Protein AF-A0AAW7XBJ4-F1 (afdb_monomer_lite)

Secondary structure (DSSP, 8-state):
------TT-----HHHHHTTTGGGB--TT-EEEE-SSSTT-EEEPPGGGTT-B-SSEEEE---TTT--HHHHHHHHHSHHHHHHHHHHHTTSSS----GGGG--

Foldsee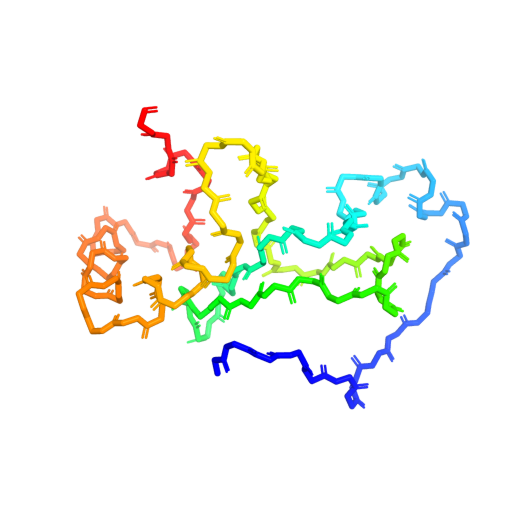k 3Di:
DQDDDDPDDDDDDPVCLVPVQVVQADAAQKKKAAQPDRGLQIYGDHPVRHRPGDDRIDTHDDPCVVDRSSVVNVCSVDPVNVVVQVVVCVPDPDSGSDPVVPDD

Organism: NCBI:txid86304

InterPro domains:
  IPR044946 Type I restriction modification DNA specificity domain superfamily [G3DSA:3.90.220.20] (1-104)

Radius of gyration: 14.22 Å; chains: 1; bounding box: 34×32×33 Å

Structure (mmCIF, N/CA/C/O backbone):
data_AF-A0AAW7XBJ4-F1
#
_entry.id   AF-A0AAW7XBJ4-F1
#
loop_
_atom_site.group_PDB
_atom_site.id
_atom_site.type_symbol
_atom_site.label_atom_id
_atom_site.label_alt_id
_atom_site.label_comp_id
_atom_site.label_asym_id
_atom_site.label_entity_id
_atom_site.label_seq_id
_atom_site.pdbx_PDB_ins_code
_atom_site.Cartn_x
_atom_site.Cartn_y
_atom_site.Cartn_z
_atom_site.occupancy
_atom_site.B_iso_or_equiv
_atom_site.auth_seq_id
_atom_site.auth_comp_id
_atom_site.auth_asym_id
_atom_site.auth_atom_id
_atom_site.pdbx_PDB_model_num
ATOM 1 N N . PRO A 1 1 ? 7.078 -8.547 -5.956 1.00 90.81 1 PRO A N 1
ATOM 2 C CA . PRO A 1 1 ? 6.489 -7.326 -6.565 1.00 90.81 1 PRO A CA 1
ATOM 3 C C . PRO A 1 1 ? 5.080 -7.634 -7.087 1.00 90.81 1 PRO A C 1
ATOM 5 O O . PRO A 1 1 ? 4.806 -8.804 -7.358 1.00 90.81 1 PRO A O 1
ATOM 8 N N . ASN A 1 2 ? 4.221 -6.616 -7.209 1.00 96.50 2 ASN A N 1
ATOM 9 C CA . ASN A 1 2 ? 2.857 -6.699 -7.760 1.00 96.50 2 ASN A CA 1
ATOM 10 C C . ASN A 1 2 ? 1.904 -7.679 -7.046 1.00 96.50 2 ASN A C 1
ATOM 12 O O . ASN A 1 2 ? 0.907 -8.093 -7.623 1.00 96.50 2 ASN A O 1
ATOM 16 N N . ARG A 1 3 ? 2.212 -8.087 -5.812 1.00 95.38 3 ARG A N 1
ATOM 17 C CA . ARG A 1 3 ? 1.381 -8.998 -5.015 1.00 95.38 3 ARG A CA 1
ATOM 18 C C . ARG A 1 3 ? 1.503 -8.670 -3.537 1.00 95.38 3 ARG A C 1
ATOM 20 O O . ARG A 1 3 ? 2.544 -8.162 -3.115 1.00 95.38 3 ARG A O 1
ATOM 27 N N . ILE A 1 4 ? 0.484 -9.040 -2.774 1.00 95.25 4 ILE A N 1
ATOM 28 C CA . ILE A 1 4 ? 0.449 -8.917 -1.317 1.00 95.25 4 ILE A CA 1
ATOM 29 C C . ILE A 1 4 ? 0.510 -10.327 -0.732 1.00 95.25 4 ILE A C 1
ATOM 31 O O . ILE A 1 4 ? -0.193 -11.223 -1.192 1.00 95.25 4 ILE A O 1
ATOM 35 N N . ASN A 1 5 ? 1.398 -10.536 0.236 1.00 93.69 5 ASN A N 1
ATOM 36 C CA . ASN A 1 5 ? 1.481 -11.780 0.994 1.00 93.69 5 ASN A CA 1
ATOM 37 C C . ASN A 1 5 ? 0.741 -11.575 2.324 1.00 93.69 5 ASN A C 1
ATOM 39 O O . ASN A 1 5 ? 0.980 -10.581 3.010 1.00 93.69 5 ASN A O 1
ATOM 43 N N . LEU A 1 6 ? -0.149 -12.509 2.654 1.00 93.25 6 LEU A N 1
ATOM 44 C CA . LEU A 1 6 ? -1.044 -12.449 3.810 1.00 93.25 6 LEU A CA 1
ATOM 45 C C . LEU A 1 6 ? -0.701 -13.485 4.893 1.00 93.25 6 LEU A C 1
ATOM 47 O O . LEU A 1 6 ? -1.484 -13.698 5.812 1.00 93.25 6 LEU A O 1
ATOM 51 N N . ASP A 1 7 ? 0.485 -14.096 4.835 1.00 93.44 7 ASP A N 1
ATOM 52 C CA . ASP A 1 7 ? 0.909 -15.152 5.766 1.00 93.44 7 ASP A CA 1
ATOM 53 C C . ASP A 1 7 ? 1.052 -14.638 7.210 1.00 93.44 7 ASP A C 1
ATOM 55 O O . ASP A 1 7 ? 1.037 -15.416 8.162 1.00 93.44 7 ASP A O 1
ATOM 59 N N . LYS A 1 8 ? 1.223 -13.321 7.387 1.00 89.25 8 LYS A N 1
ATOM 60 C CA . LYS A 1 8 ? 1.418 -12.664 8.687 1.00 89.25 8 LYS A CA 1
ATOM 61 C C . LYS A 1 8 ? 0.474 -11.478 8.858 1.00 89.25 8 LYS A C 1
ATOM 63 O O . LYS A 1 8 ? 0.896 -10.325 8.796 1.00 89.25 8 LYS A O 1
ATOM 68 N N . ILE A 1 9 ? -0.801 -11.771 9.084 1.00 92.62 9 ILE A N 1
ATOM 69 C C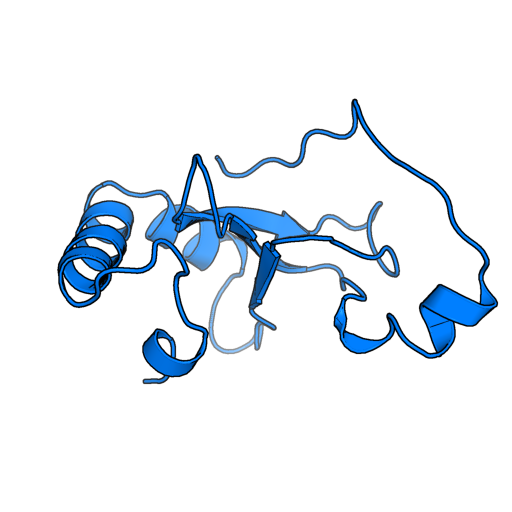A . ILE A 1 9 ? -1.804 -10.772 9.469 1.00 92.62 9 ILE A CA 1
ATOM 70 C C . ILE A 1 9 ? -1.907 -10.711 10.996 1.00 92.62 9 ILE A C 1
ATOM 72 O O . ILE A 1 9 ? -1.776 -11.721 11.686 1.00 92.62 9 ILE A O 1
ATOM 76 N N . VAL A 1 10 ? -2.162 -9.514 11.520 1.00 93.88 10 VAL A N 1
ATOM 77 C CA . VAL A 1 10 ? -2.485 -9.276 12.930 1.00 93.88 10 VAL A CA 1
ATOM 78 C C . VAL A 1 10 ? -3.831 -8.568 13.035 1.00 93.88 10 VAL A C 1
ATOM 80 O O . VAL A 1 10 ? -4.213 -7.820 12.138 1.00 93.88 10 VAL A O 1
ATOM 83 N N . TYR A 1 11 ? -4.530 -8.785 14.145 1.00 94.81 11 TYR A N 1
ATOM 84 C CA . TYR A 1 11 ? -5.814 -8.152 14.438 1.00 94.81 11 TYR A CA 1
ATOM 85 C C . TYR A 1 11 ? -5.670 -7.200 15.622 1.00 94.81 11 TYR A C 1
ATOM 87 O O . TYR A 1 11 ? -4.874 -7.434 16.531 1.00 94.81 11 TYR A O 1
ATOM 95 N N . PHE A 1 12 ? -6.449 -6.127 15.611 1.00 95.06 12 PHE A N 1
ATOM 96 C CA . PHE A 1 12 ? -6.467 -5.106 16.652 1.00 95.06 12 PHE A CA 1
ATOM 97 C C . PHE A 1 12 ? -7.900 -4.562 16.821 1.00 95.06 12 PHE A C 1
ATOM 99 O O . PHE A 1 12 ? -8.753 -4.829 15.969 1.00 95.06 12 PHE A O 1
ATOM 106 N N . PRO A 1 13 ? -8.207 -3.838 17.914 1.00 96.75 13 PRO A N 1
ATOM 107 C CA . PRO A 1 13 ? -9.563 -3.362 18.181 1.00 96.75 13 PRO A CA 1
ATOM 108 C C . PRO A 1 13 ? -10.107 -2.431 17.090 1.00 96.75 13 PRO A C 1
ATOM 110 O O . PRO A 1 13 ? -9.402 -1.541 16.611 1.00 96.75 13 PRO A O 1
ATOM 113 N N . ARG A 1 14 ? -11.400 -2.575 16.766 1.00 95.75 14 ARG A N 1
ATOM 114 C CA . ARG A 1 14 ? -12.111 -1.734 15.783 1.00 95.75 14 ARG A CA 1
ATOM 115 C C . ARG A 1 14 ? -12.007 -0.239 16.090 1.00 95.75 14 ARG A C 1
ATOM 117 O O . ARG A 1 14 ? -11.815 0.558 15.182 1.00 95.75 14 ARG A O 1
ATOM 124 N N . GLU A 1 15 ? -12.041 0.136 17.362 1.00 97.56 15 GLU A N 1
ATOM 125 C CA . GLU A 1 15 ? -11.883 1.533 17.775 1.00 97.56 15 GLU A CA 1
ATOM 126 C C . GLU A 1 15 ? -10.578 2.148 17.244 1.00 97.56 15 GLU A C 1
ATOM 128 O O . GLU A 1 15 ? -10.574 3.278 16.763 1.00 97.56 15 GLU A O 1
ATOM 133 N N . SER A 1 16 ? -9.469 1.399 17.251 1.00 96.81 16 SER A N 1
ATOM 134 C CA . SER A 1 16 ? -8.193 1.893 16.720 1.00 96.81 16 SER A CA 1
ATOM 135 C C . SER A 1 16 ? -8.220 2.068 15.200 1.00 96.81 16 SER A C 1
ATOM 137 O O . SER A 1 16 ? -7.589 3.001 14.707 1.00 96.81 16 SER A O 1
ATOM 139 N N . HIS A 1 17 ? -8.950 1.212 14.471 1.00 96.50 17 HIS A N 1
ATOM 140 C CA . HIS A 1 17 ? -9.158 1.327 13.019 1.00 96.50 17 HIS A CA 1
ATOM 141 C C . HIS A 1 17 ? -9.851 2.653 12.678 1.00 96.50 17 HIS A C 1
ATOM 143 O O . HIS A 1 17 ? -9.376 3.398 11.823 1.00 96.50 17 HIS A O 1
ATOM 149 N N . GLU A 1 18 ? -10.914 2.980 13.413 1.00 94.88 18 GLU A N 1
ATOM 150 C CA . GLU A 1 18 ? -11.767 4.147 13.159 1.00 94.88 18 GLU A CA 1
ATOM 151 C C . GLU A 1 18 ? -11.150 5.464 13.665 1.00 94.88 18 GLU A C 1
ATOM 153 O O . GLU A 1 18 ? -11.471 6.537 13.156 1.00 94.88 18 GLU A O 1
ATOM 158 N N . THR A 1 19 ? -10.229 5.397 14.634 1.00 95.50 19 THR A N 1
ATOM 159 C CA . THR A 1 19 ? -9.618 6.576 15.271 1.00 95.50 19 THR A CA 1
ATOM 160 C C . THR A 1 19 ? -8.150 6.762 14.866 1.00 95.50 19 THR A C 1
ATOM 162 O O . THR A 1 19 ? -7.841 7.322 13.808 1.00 95.50 19 THR A O 1
ATOM 165 N N . THR A 1 20 ? -7.221 6.297 15.701 1.00 95.62 20 THR A N 1
ATOM 166 C CA . THR A 1 20 ? -5.779 6.563 15.631 1.00 95.62 20 THR A CA 1
ATOM 167 C C . THR A 1 20 ? -5.137 6.033 14.348 1.00 95.62 20 THR A C 1
ATOM 169 O O . THR A 1 20 ? -4.177 6.626 13.854 1.00 95.62 20 THR A O 1
ATOM 172 N N . LEU A 1 21 ? -5.665 4.946 13.776 1.00 96.12 21 LEU A N 1
ATOM 173 C CA . LEU A 1 21 ? -5.134 4.303 12.570 1.00 96.12 21 LEU A CA 1
ATOM 174 C C . LEU A 1 21 ? -5.923 4.641 11.299 1.00 96.12 21 LEU A C 1
ATOM 176 O O . LEU A 1 21 ? -5.602 4.119 10.236 1.00 96.12 21 LEU A O 1
ATOM 180 N N . SER A 1 22 ? -6.883 5.566 11.355 1.00 95.62 22 SER A N 1
ATOM 181 C CA . SER A 1 22 ? -7.720 5.952 10.203 1.00 95.62 22 SER A CA 1
ATOM 182 C C . SER A 1 22 ? -6.924 6.320 8.938 1.00 95.62 22 SER A C 1
ATOM 184 O O . SER A 1 22 ? -7.355 6.065 7.815 1.00 95.62 22 SER A O 1
ATOM 186 N N . LYS A 1 23 ? -5.710 6.866 9.093 1.00 94.50 23 LYS A N 1
ATOM 187 C CA . LYS A 1 23 ? -4.826 7.239 7.972 1.00 94.50 23 LYS A CA 1
ATOM 188 C C . LYS A 1 23 ? -4.190 6.056 7.243 1.00 94.50 23 LYS A C 1
ATOM 190 O O . LYS A 1 23 ? -3.711 6.244 6.128 1.00 94.50 23 LYS A O 1
ATOM 195 N N . SER A 1 24 ? -4.134 4.878 7.860 1.00 96.56 24 SER A N 1
ATOM 196 C CA . SER A 1 24 ? -3.577 3.678 7.231 1.00 96.56 24 SER A CA 1
ATOM 197 C C . SER A 1 24 ? -4.634 2.771 6.608 1.00 96.56 24 SER A C 1
ATOM 199 O O . SER A 1 24 ? -4.284 1.687 6.143 1.00 96.56 24 SER A O 1
ATOM 201 N N . ILE A 1 25 ? -5.898 3.214 6.576 1.00 97.69 25 ILE A N 1
ATOM 202 C CA . ILE A 1 25 ? -6.987 2.488 5.925 1.00 97.69 25 ILE A CA 1
ATOM 203 C C . ILE A 1 25 ? -6.752 2.456 4.411 1.00 97.69 25 ILE A C 1
ATOM 205 O O . ILE A 1 25 ? -6.641 3.483 3.722 1.00 97.69 25 ILE A O 1
ATOM 209 N N . LEU A 1 26 ? -6.695 1.233 3.908 1.00 97.75 26 LEU A N 1
ATOM 210 C CA . LEU A 1 26 ? -6.546 0.888 2.511 1.00 97.75 26 LEU A CA 1
ATOM 211 C C . LEU A 1 26 ? -7.895 0.951 1.805 1.00 97.75 26 LEU A C 1
ATOM 213 O O . LEU A 1 26 ? -8.944 0.660 2.383 1.00 97.75 26 LEU A O 1
ATOM 217 N N . LYS A 1 27 ? -7.852 1.321 0.529 1.00 97.81 27 LYS A N 1
ATOM 218 C CA . LYS A 1 27 ? -8.982 1.209 -0.384 1.00 97.81 27 LYS A CA 1
ATOM 219 C C . LYS A 1 27 ? -8.567 0.424 -1.614 1.00 97.81 27 LYS A C 1
ATOM 221 O O . LYS A 1 27 ? -7.426 0.491 -2.067 1.00 97.81 27 LYS A O 1
ATOM 226 N N . THR A 1 28 ? -9.520 -0.309 -2.161 1.00 97.81 28 THR A N 1
ATOM 227 C CA . THR A 1 28 ? -9.372 -1.051 -3.406 1.00 97.81 28 THR A CA 1
ATOM 228 C C . THR A 1 28 ? -8.798 -0.158 -4.502 1.00 97.81 28 THR A C 1
ATOM 230 O O . THR A 1 28 ? -9.328 0.916 -4.807 1.00 97.81 28 THR A O 1
ATOM 233 N N . GLY A 1 29 ? -7.743 -0.628 -5.163 1.00 97.50 29 GLY A N 1
ATOM 234 C CA . GLY A 1 29 ? -7.067 0.107 -6.230 1.00 97.50 29 GLY A CA 1
ATOM 235 C C . GLY A 1 29 ? -6.099 1.188 -5.748 1.00 97.50 29 GLY A C 1
ATOM 236 O O . GLY A 1 29 ? -5.492 1.853 -6.587 1.00 97.50 29 GLY A O 1
ATOM 237 N N . ASP A 1 30 ? -5.911 1.363 -4.437 1.00 97.81 30 ASP A N 1
ATOM 238 C CA . ASP A 1 30 ? -4.730 2.061 -3.932 1.00 97.81 30 ASP A CA 1
ATOM 239 C C . ASP A 1 30 ? -3.465 1.308 -4.353 1.00 97.81 30 ASP A C 1
ATOM 241 O O . ASP A 1 30 ? -3.463 0.081 -4.469 1.00 97.81 30 ASP A O 1
ATOM 245 N N . VAL A 1 31 ? -2.364 2.035 -4.533 1.00 97.94 31 VAL A N 1
ATOM 246 C CA . VAL A 1 31 ? -1.043 1.425 -4.711 1.00 97.94 31 VAL A CA 1
ATOM 247 C C . VAL A 1 31 ? -0.260 1.585 -3.420 1.00 97.94 31 VAL A C 1
ATOM 249 O O . VAL A 1 31 ? -0.063 2.701 -2.943 1.00 97.94 31 VAL A O 1
ATOM 252 N N . VAL A 1 32 ? 0.208 0.474 -2.859 1.00 97.19 32 VAL A N 1
ATOM 253 C CA . VAL A 1 32 ? 1.084 0.483 -1.684 1.00 97.19 32 VAL A CA 1
ATOM 254 C C . VAL A 1 32 ? 2.530 0.253 -2.072 1.00 97.19 32 VAL A C 1
ATOM 256 O O . VAL A 1 32 ? 2.813 -0.514 -2.992 1.00 97.19 32 VAL A O 1
ATOM 259 N N . ILE A 1 33 ? 3.444 0.918 -1.366 1.00 95.44 33 ILE A N 1
ATOM 260 C CA . ILE A 1 33 ? 4.885 0.871 -1.622 1.00 95.44 33 ILE A CA 1
ATOM 261 C C . ILE A 1 33 ? 5.619 0.570 -0.314 1.00 95.44 33 ILE A C 1
ATOM 263 O O . ILE A 1 33 ? 5.375 1.212 0.710 1.00 95.44 33 ILE A O 1
ATOM 267 N N . VAL A 1 34 ? 6.531 -0.402 -0.351 1.00 92.62 34 VAL A N 1
ATOM 268 C CA . VAL A 1 34 ? 7.378 -0.775 0.789 1.00 92.62 34 VAL A CA 1
ATOM 269 C C . VAL A 1 34 ? 8.336 0.367 1.127 1.00 92.62 34 VAL A C 1
ATOM 271 O O . VAL A 1 34 ? 9.018 0.884 0.241 1.00 92.62 34 VAL A O 1
ATOM 274 N N . ARG A 1 35 ? 8.408 0.741 2.412 1.00 86.19 35 ARG A N 1
ATOM 275 C CA . ARG A 1 35 ? 9.272 1.827 2.902 1.00 86.19 35 ARG A CA 1
ATOM 276 C C . ARG A 1 35 ? 10.650 1.361 3.371 1.00 86.19 35 ARG A C 1
ATOM 278 O O . ARG A 1 35 ? 11.593 2.146 3.304 1.00 86.19 35 ARG A O 1
ATOM 285 N N . THR A 1 36 ? 10.763 0.131 3.874 1.00 81.38 36 THR A N 1
ATOM 286 C CA . THR A 1 36 ? 12.007 -0.404 4.446 1.00 81.38 36 THR A CA 1
ATOM 287 C C . THR A 1 36 ? 12.286 -1.842 3.992 1.00 81.38 36 THR A C 1
ATOM 289 O O . THR A 1 36 ? 11.379 -2.604 3.656 1.00 81.38 36 THR A O 1
ATOM 292 N N . GLY A 1 37 ? 13.566 -2.226 3.945 1.00 80.50 37 GLY A N 1
ATOM 293 C CA . GLY A 1 37 ? 14.010 -3.560 3.522 1.00 80.50 37 GLY A CA 1
ATOM 294 C C . GLY A 1 37 ? 13.991 -3.737 2.002 1.00 80.50 37 GLY A C 1
ATOM 295 O O . GLY A 1 37 ? 15.040 -3.688 1.371 1.00 80.50 37 GLY A O 1
ATOM 296 N N . ASN A 1 38 ? 12.798 -3.887 1.422 1.00 81.50 38 ASN A N 1
ATOM 297 C CA . ASN A 1 38 ? 12.581 -4.001 -0.028 1.00 81.50 38 ASN A CA 1
ATOM 298 C C . ASN A 1 38 ? 12.004 -2.700 -0.606 1.00 81.50 38 ASN A C 1
ATOM 300 O O . ASN A 1 38 ? 10.986 -2.723 -1.312 1.00 81.50 38 ASN A O 1
ATOM 304 N N . THR A 1 39 ? 12.618 -1.570 -0.248 1.00 83.94 39 THR A N 1
ATOM 305 C CA . THR A 1 39 ? 12.093 -0.230 -0.527 1.00 83.94 39 THR A CA 1
ATOM 306 C C . THR A 1 39 ? 11.757 -0.032 -2.002 1.00 83.94 39 THR A C 1
ATOM 308 O O . THR A 1 39 ? 12.469 -0.493 -2.893 1.00 83.94 39 THR A O 1
ATOM 311 N N . GLY A 1 40 ? 10.625 0.621 -2.263 1.00 84.94 40 GLY A N 1
ATOM 312 C CA . GLY A 1 40 ? 10.151 0.901 -3.617 1.00 84.94 40 GLY A CA 1
ATOM 313 C C . GLY A 1 40 ? 9.356 -0.232 -4.272 1.00 84.94 40 GLY A C 1
ATOM 314 O O . GLY A 1 40 ? 8.716 0.002 -5.293 1.00 84.94 40 GLY A O 1
ATOM 315 N N . THR A 1 41 ? 9.318 -1.434 -3.681 1.00 94.69 41 THR A N 1
ATOM 316 C CA . THR A 1 41 ? 8.437 -2.508 -4.168 1.00 94.69 41 THR A CA 1
ATOM 317 C C . THR A 1 41 ? 6.977 -2.093 -4.024 1.00 94.69 41 THR A C 1
ATOM 319 O O . THR A 1 41 ? 6.554 -1.741 -2.924 1.00 94.69 41 THR A O 1
ATOM 322 N N . ALA A 1 42 ? 6.207 -2.191 -5.108 1.00 96.75 42 ALA A N 1
ATOM 323 C CA . ALA A 1 42 ? 4.814 -1.751 -5.156 1.00 96.75 42 ALA A CA 1
ATOM 324 C C . ALA A 1 42 ? 3.814 -2.889 -5.437 1.00 96.75 42 ALA A C 1
ATOM 326 O O . ALA A 1 42 ? 4.170 -3.903 -6.052 1.00 96.75 42 ALA A O 1
ATOM 327 N N . ALA A 1 43 ? 2.558 -2.713 -5.020 1.00 98.19 43 ALA A N 1
ATOM 328 C CA . ALA A 1 43 ? 1.426 -3.569 -5.384 1.00 98.19 43 ALA A CA 1
ATOM 329 C C . ALA A 1 43 ? 0.097 -2.799 -5.318 1.00 98.19 43 ALA A C 1
ATOM 331 O O . ALA A 1 43 ? -0.022 -1.835 -4.564 1.00 98.19 43 ALA A O 1
ATOM 332 N N . VAL A 1 44 ? -0.895 -3.240 -6.093 1.00 98.44 44 VAL A N 1
ATOM 333 C CA . VAL A 1 44 ? -2.271 -2.723 -6.034 1.00 98.44 44 VAL A CA 1
ATOM 334 C C . VAL A 1 44 ? -3.027 -3.436 -4.911 1.00 98.44 44 VAL A C 1
ATOM 336 O O . VAL A 1 44 ? -2.889 -4.650 -4.756 1.00 98.44 44 VAL A O 1
ATOM 339 N N . ILE A 1 45 ? -3.818 -2.695 -4.136 1.00 98.19 45 ILE A N 1
ATOM 340 C CA . ILE A 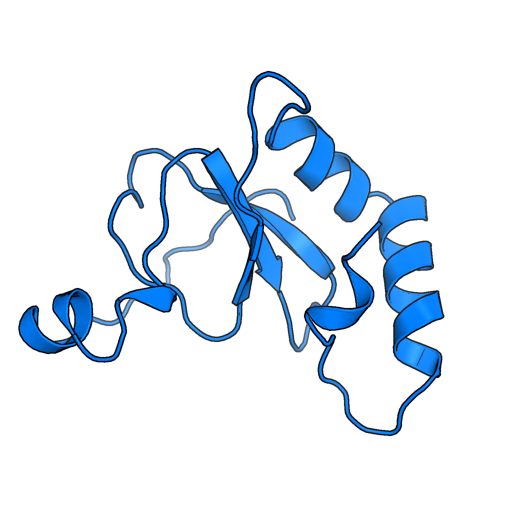1 45 ? -4.718 -3.254 -3.124 1.00 98.19 45 ILE A CA 1
ATOM 341 C C . ILE A 1 45 ? -5.913 -3.927 -3.812 1.00 98.19 45 ILE A C 1
ATOM 343 O O . ILE A 1 45 ? -6.646 -3.243 -4.537 1.00 98.19 45 ILE A O 1
ATOM 347 N N . PRO A 1 46 ? -6.130 -5.236 -3.597 1.00 97.62 46 PRO A N 1
ATOM 348 C CA . PRO A 1 46 ? -7.261 -5.952 -4.162 1.00 97.62 46 PRO A CA 1
ATOM 349 C C . PRO A 1 46 ? -8.519 -5.771 -3.292 1.00 97.62 46 PRO A C 1
ATOM 351 O O . PRO A 1 46 ? -8.441 -5.272 -2.167 1.00 97.62 46 PRO A O 1
ATOM 354 N N . ASN A 1 47 ? -9.675 -6.189 -3.813 1.00 97.88 47 ASN A N 1
ATOM 355 C CA . ASN A 1 47 ? -10.979 -6.001 -3.163 1.00 97.88 47 ASN A CA 1
ATOM 356 C C . ASN A 1 47 ? -11.047 -6.625 -1.760 1.00 97.88 47 ASN A C 1
ATOM 358 O O . ASN A 1 47 ? -11.704 -6.092 -0.873 1.00 97.88 47 ASN A O 1
ATOM 362 N N . GLU A 1 48 ? -10.372 -7.753 -1.547 1.00 97.25 48 GLU A N 1
ATOM 363 C CA . GLU A 1 48 ? -10.407 -8.520 -0.297 1.00 97.25 48 GLU A CA 1
ATOM 364 C C . GLU A 1 48 ? -9.735 -7.788 0.871 1.00 97.25 48 GLU A C 1
ATOM 366 O O . GLU A 1 48 ? -9.919 -8.172 2.023 1.00 97.25 48 GLU A O 1
ATOM 371 N N . LEU A 1 49 ? -8.946 -6.751 0.578 1.00 97.38 49 LEU A N 1
ATOM 372 C CA . LEU A 1 49 ? -8.271 -5.912 1.568 1.00 97.38 49 LEU A CA 1
ATOM 373 C C . LEU A 1 49 ? -8.865 -4.502 1.643 1.00 97.38 49 LEU A C 1
ATOM 375 O O . LEU A 1 49 ? -8.259 -3.619 2.260 1.00 97.38 49 LEU A O 1
ATOM 379 N N . ASP A 1 50 ? -10.024 -4.266 1.020 1.00 97.81 50 ASP A N 1
ATOM 380 C CA . ASP A 1 50 ? -10.748 -3.015 1.217 1.00 97.81 50 ASP A CA 1
ATOM 381 C C . ASP A 1 50 ? -11.050 -2.823 2.706 1.00 97.81 50 ASP A C 1
ATOM 383 O O . ASP A 1 50 ? -11.424 -3.764 3.405 1.00 97.81 50 ASP A O 1
ATOM 387 N N . ASP A 1 51 ? -10.840 -1.602 3.198 1.00 97.69 51 ASP A N 1
ATOM 388 C CA . ASP A 1 51 ? -11.082 -1.240 4.597 1.00 97.69 51 ASP A CA 1
ATOM 389 C C . ASP A 1 51 ? -10.169 -1.934 5.628 1.00 97.69 51 ASP A C 1
ATOM 391 O O . ASP A 1 51 ? -10.369 -1.818 6.833 1.00 97.69 51 ASP A O 1
ATOM 395 N N . CYS A 1 52 ? -9.101 -2.602 5.186 1.00 97.12 52 CYS A N 1
ATOM 396 C CA . CYS A 1 52 ? -8.033 -3.066 6.073 1.00 97.12 52 CYS A CA 1
ATOM 397 C C . CYS A 1 52 ? -7.008 -1.950 6.343 1.00 97.12 52 CYS A C 1
ATOM 399 O O . CYS A 1 52 ? -6.906 -0.986 5.587 1.00 97.12 52 CYS A O 1
ATOM 401 N N . ASN A 1 53 ? -6.182 -2.090 7.384 1.00 97.69 53 ASN A N 1
ATOM 402 C CA . ASN A 1 53 ? -5.053 -1.183 7.629 1.00 97.69 53 ASN A CA 1
ATOM 403 C C . ASN A 1 53 ? -3.726 -1.791 7.180 1.00 97.69 53 ASN A C 1
ATOM 405 O O . ASN A 1 53 ? -3.511 -2.997 7.295 1.00 97.69 53 ASN A O 1
ATOM 409 N N . CYS A 1 54 ? -2.790 -0.937 6.764 1.00 95.25 54 CYS A N 1
ATOM 410 C CA . CYS A 1 54 ? -1.388 -1.319 6.596 1.00 95.25 54 CYS A CA 1
ATOM 411 C C . CYS A 1 54 ? -0.471 -0.713 7.666 1.00 95.25 54 CYS A C 1
ATOM 413 O O . CYS A 1 54 ? -0.784 0.304 8.289 1.00 95.25 54 CYS A O 1
ATOM 415 N N . ILE A 1 55 ? 0.716 -1.300 7.818 1.00 91.50 55 ILE A N 1
ATOM 416 C CA . ILE A 1 55 ? 1.799 -0.794 8.668 1.00 91.50 55 ILE A CA 1
ATOM 417 C C . ILE A 1 55 ? 3.072 -0.706 7.820 1.00 91.50 55 ILE A C 1
ATOM 419 O O . ILE A 1 55 ? 3.342 -1.595 7.020 1.00 91.50 55 ILE A O 1
ATOM 423 N N . ASP A 1 56 ? 3.842 0.371 7.997 1.00 90.25 56 ASP A N 1
ATOM 424 C CA . ASP A 1 56 ? 5.131 0.615 7.319 1.00 90.25 56 ASP A CA 1
ATOM 425 C C . ASP A 1 56 ? 5.083 0.658 5.772 1.00 90.25 56 ASP A C 1
ATOM 427 O O . ASP A 1 56 ? 6.087 0.437 5.096 1.00 90.25 56 ASP A O 1
ATOM 431 N N . LEU A 1 57 ? 3.925 1.001 5.198 1.00 93.56 57 LEU A N 1
ATOM 432 C CA . LEU A 1 57 ? 3.751 1.213 3.758 1.00 93.56 57 LEU A CA 1
ATOM 433 C C . LEU A 1 57 ? 3.406 2.670 3.443 1.00 93.56 57 LEU A C 1
ATOM 435 O O . LEU A 1 57 ? 2.788 3.375 4.242 1.00 93.56 57 LEU A O 1
ATOM 439 N N . ILE A 1 58 ? 3.782 3.106 2.245 1.00 94.31 58 ILE A N 1
ATOM 440 C CA . ILE A 1 58 ? 3.283 4.343 1.641 1.00 94.31 58 ILE A CA 1
ATOM 441 C C . ILE A 1 58 ? 2.035 3.998 0.841 1.00 94.31 58 ILE A C 1
ATOM 443 O O . ILE A 1 58 ? 2.069 3.068 0.040 1.00 94.31 58 ILE A O 1
ATOM 447 N N . ILE A 1 59 ? 0.960 4.760 1.037 1.00 96.06 59 ILE A N 1
ATOM 448 C CA . ILE A 1 59 ? -0.297 4.610 0.299 1.00 96.06 59 ILE A CA 1
ATOM 449 C C . ILE A 1 59 ? -0.371 5.710 -0.761 1.00 96.06 59 ILE A C 1
ATOM 451 O O . ILE A 1 59 ? -0.464 6.894 -0.432 1.00 96.06 59 ILE A O 1
ATOM 455 N N . ALA A 1 60 ? -0.359 5.327 -2.032 1.00 95.38 60 ALA A N 1
ATOM 456 C CA . ALA A 1 60 ? -0.657 6.206 -3.151 1.00 95.38 60 ALA A CA 1
ATOM 457 C C . ALA A 1 60 ? -2.138 6.056 -3.527 1.00 95.38 60 ALA A C 1
ATOM 459 O O . ALA A 1 60 ? -2.553 5.034 -4.076 1.00 95.38 60 ALA A O 1
ATOM 460 N N . LYS A 1 61 ? -2.933 7.088 -3.220 1.00 94.06 61 LYS A N 1
ATOM 461 C CA . LYS A 1 61 ? -4.343 7.182 -3.620 1.00 94.06 61 LYS A CA 1
ATOM 462 C C . LYS A 1 61 ? -4.418 7.560 -5.100 1.00 94.06 61 LYS A C 1
ATOM 464 O O . LYS A 1 61 ? -3.908 8.610 -5.493 1.00 94.06 61 LYS A O 1
ATOM 469 N N . ILE A 1 62 ? -5.039 6.709 -5.913 1.00 92.88 62 ILE A N 1
ATOM 470 C CA . ILE A 1 62 ? -5.015 6.841 -7.373 1.00 92.88 62 ILE A CA 1
ATOM 471 C C . ILE A 1 62 ? -6.292 7.490 -7.901 1.00 92.88 62 ILE A C 1
ATOM 473 O O . ILE A 1 62 ? -7.399 7.005 -7.670 1.00 92.88 62 ILE A O 1
ATOM 477 N N . LYS A 1 63 ? -6.127 8.563 -8.680 1.00 91.12 63 LYS A N 1
ATOM 478 C CA . LYS A 1 63 ? -7.182 9.115 -9.534 1.00 91.12 63 LYS A CA 1
ATOM 479 C C . LYS A 1 63 ? -7.273 8.263 -10.801 1.00 91.12 63 LYS A C 1
ATOM 481 O O . LYS A 1 63 ? -6.436 8.386 -11.693 1.00 91.12 63 LYS A O 1
ATOM 486 N N . ARG A 1 64 ? -8.232 7.331 -10.833 1.00 88.38 64 ARG A N 1
ATOM 487 C CA . ARG A 1 64 ? -8.329 6.280 -11.869 1.00 88.38 64 ARG A CA 1
ATOM 488 C C . ARG A 1 64 ? -8.587 6.815 -13.282 1.00 88.38 64 ARG A C 1
ATOM 490 O O . ARG A 1 64 ? -8.310 6.122 -14.251 1.00 88.38 64 ARG A O 1
ATOM 497 N N . ASP A 1 65 ? -9.090 8.038 -13.396 1.00 93.31 65 ASP A N 1
ATOM 498 C CA . ASP A 1 65 ? -9.240 8.791 -14.643 1.00 93.31 65 ASP A CA 1
ATOM 499 C C . ASP A 1 65 ? -7.905 9.322 -15.197 1.00 93.31 65 ASP A C 1
ATOM 501 O O . ASP A 1 65 ? -7.825 9.669 -16.372 1.00 93.31 65 ASP A O 1
ATOM 505 N N . GLN A 1 66 ? -6.852 9.372 -14.375 1.00 93.19 66 GLN A N 1
ATOM 506 C CA . GLN A 1 66 ? -5.534 9.891 -14.756 1.00 93.19 66 GLN A CA 1
ATOM 507 C C . GLN A 1 66 ? -4.499 8.787 -14.982 1.00 93.19 66 GLN A C 1
ATOM 509 O O . GLN A 1 66 ? -3.626 8.925 -15.838 1.00 93.19 66 GLN A O 1
ATOM 514 N N . ILE A 1 67 ? -4.556 7.704 -14.202 1.00 94.25 67 ILE A N 1
ATOM 515 C CA . ILE A 1 67 ? -3.581 6.613 -14.278 1.00 94.25 67 ILE A CA 1
ATOM 516 C C . ILE A 1 67 ? -4.187 5.290 -13.798 1.00 94.25 67 ILE A C 1
ATOM 518 O O . ILE A 1 67 ? -4.917 5.245 -12.807 1.00 94.25 67 ILE A O 1
ATOM 522 N N . SER A 1 68 ? -3.847 4.195 -14.484 1.00 96.88 68 SER A N 1
ATOM 523 C CA . SER A 1 68 ? -4.150 2.840 -14.009 1.00 96.88 68 SER A CA 1
ATOM 524 C C . SER A 1 68 ? -3.267 2.505 -12.792 1.00 96.88 68 SER A C 1
ATOM 526 O O . SER A 1 68 ? -2.040 2.657 -12.872 1.00 96.88 68 SER A O 1
ATOM 528 N N . PRO A 1 69 ? -3.848 2.025 -11.675 1.00 97.12 69 PRO A N 1
ATOM 529 C CA . PRO A 1 69 ? -3.085 1.552 -10.518 1.00 97.12 69 PRO A CA 1
ATOM 530 C C . PRO A 1 69 ? -2.056 0.475 -10.879 1.00 97.12 69 PRO A C 1
ATOM 532 O O . PRO A 1 69 ? -0.924 0.494 -10.393 1.00 97.12 69 PRO A O 1
ATOM 535 N N . GLU A 1 70 ? -2.429 -0.440 -11.772 1.00 97.69 70 GLU A N 1
ATOM 536 C CA . GLU A 1 70 ? -1.582 -1.531 -12.246 1.00 97.69 70 GLU A CA 1
ATOM 537 C C . GLU A 1 70 ? -0.381 -0.975 -13.002 1.00 97.69 70 GLU A C 1
ATOM 539 O O . GLU A 1 70 ? 0.754 -1.346 -12.708 1.00 97.69 70 GLU A O 1
ATOM 544 N N . TYR A 1 71 ? -0.614 -0.041 -13.930 1.00 96.50 71 TYR A N 1
ATOM 545 C CA . TYR A 1 71 ? 0.462 0.617 -14.665 1.00 96.50 71 TYR A CA 1
ATOM 546 C C . TYR A 1 71 ? 1.452 1.303 -13.718 1.00 96.50 71 TYR A C 1
ATOM 548 O O . TYR A 1 71 ? 2.661 1.123 -13.868 1.00 96.50 71 TYR A O 1
ATOM 556 N N . LEU A 1 72 ? 0.964 2.032 -12.707 1.00 95.38 72 LEU A N 1
ATOM 557 C CA . LEU A 1 72 ? 1.835 2.657 -11.713 1.00 95.38 72 LEU A CA 1
ATOM 558 C C . LEU A 1 72 ? 2.657 1.613 -10.944 1.00 95.38 72 LEU A C 1
ATOM 560 O O . LEU A 1 72 ? 3.871 1.771 -10.814 1.00 95.38 72 LEU A O 1
ATOM 564 N N . ALA A 1 73 ? 2.030 0.539 -10.460 1.00 97.19 73 ALA A N 1
ATOM 565 C CA . ALA A 1 73 ? 2.732 -0.524 -9.747 1.00 97.19 73 ALA A CA 1
ATOM 566 C C . ALA A 1 73 ? 3.810 -1.189 -10.625 1.00 97.19 73 ALA A C 1
ATOM 568 O O . ALA A 1 73 ? 4.942 -1.375 -10.173 1.00 97.19 73 ALA A O 1
ATOM 569 N N . TYR A 1 74 ? 3.503 -1.486 -11.893 1.00 97.19 74 TYR A N 1
ATOM 570 C CA . TYR A 1 74 ? 4.474 -2.032 -12.845 1.00 97.19 74 TYR A CA 1
ATOM 571 C C . TYR A 1 74 ? 5.616 -1.059 -13.134 1.00 97.19 74 TYR A C 1
ATOM 573 O O . TYR A 1 74 ? 6.775 -1.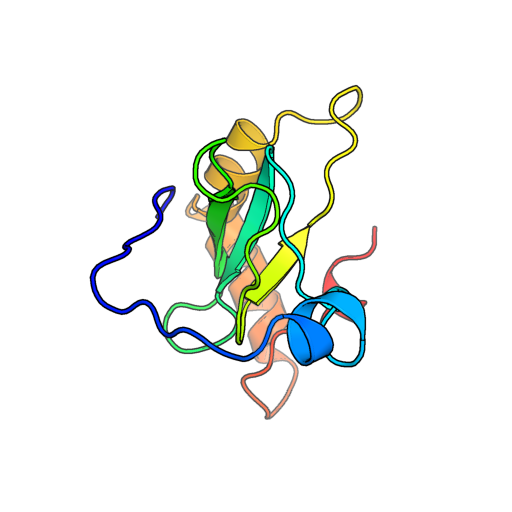473 -13.141 1.00 97.19 74 TYR A O 1
ATOM 581 N N . LEU A 1 75 ? 5.314 0.227 -13.321 1.00 94.62 75 LEU A N 1
ATOM 582 C CA . LEU A 1 75 ? 6.321 1.255 -13.552 1.00 94.62 75 LEU A CA 1
ATOM 583 C C . LEU A 1 75 ? 7.281 1.359 -12.364 1.00 94.62 75 LEU A C 1
ATOM 585 O O . LEU A 1 75 ? 8.493 1.322 -12.568 1.00 94.62 75 LEU A O 1
ATOM 589 N N . LEU A 1 76 ? 6.763 1.434 -11.135 1.00 93.38 76 LEU A N 1
ATOM 590 C CA . LEU A 1 76 ? 7.578 1.496 -9.915 1.00 93.38 76 LEU A CA 1
ATOM 591 C C . LEU A 1 76 ? 8.440 0.237 -9.737 1.00 93.38 76 LEU A C 1
ATOM 593 O O . LEU A 1 76 ? 9.598 0.332 -9.338 1.00 93.38 76 LEU A O 1
ATOM 597 N N . ASN A 1 77 ? 7.907 -0.934 -10.095 1.00 95.75 77 ASN A N 1
ATOM 598 C CA . ASN A 1 77 ? 8.623 -2.207 -10.016 1.00 95.75 77 ASN A CA 1
ATOM 599 C C . ASN A 1 77 ? 9.578 -2.474 -11.196 1.00 95.75 77 ASN A C 1
ATOM 601 O O . ASN A 1 77 ? 10.342 -3.445 -11.136 1.00 95.75 77 ASN A O 1
ATOM 605 N N . SER A 1 78 ? 9.547 -1.654 -12.251 1.00 94.75 78 SER A N 1
ATOM 606 C CA . SER A 1 78 ? 10.468 -1.746 -13.389 1.00 94.75 78 SER A CA 1
ATOM 607 C C . SER A 1 78 ? 11.887 -1.335 -12.997 1.00 94.75 78 SER A C 1
ATOM 609 O O . SER A 1 78 ? 12.088 -0.613 -12.020 1.00 94.75 78 SER A O 1
ATOM 611 N N . ASP A 1 79 ? 12.884 -1.735 -13.785 1.00 92.06 79 ASP A N 1
ATOM 612 C CA . ASP A 1 79 ? 14.282 -1.374 -13.518 1.00 92.06 79 ASP A CA 1
ATOM 613 C C . ASP A 1 79 ? 14.490 0.145 -13.509 1.00 92.06 79 ASP A C 1
ATOM 615 O O . ASP A 1 79 ? 15.178 0.682 -12.641 1.00 92.06 79 ASP A O 1
ATOM 619 N N . ARG A 1 80 ? 13.812 0.864 -14.413 1.00 88.56 80 ARG A N 1
ATOM 620 C CA . ARG A 1 80 ? 13.842 2.331 -14.445 1.00 88.56 80 ARG A CA 1
ATOM 621 C C . ARG A 1 80 ? 13.174 2.942 -13.212 1.00 88.56 80 ARG A C 1
ATOM 623 O O . ARG A 1 80 ? 13.707 3.902 -12.662 1.00 88.56 80 ARG A O 1
ATOM 630 N N . GLY A 1 81 ? 12.035 2.400 -12.778 1.00 89.06 81 GLY A N 1
ATOM 631 C CA . GLY A 1 81 ? 11.332 2.854 -11.574 1.00 89.06 81 GLY A CA 1
ATOM 632 C C . GLY A 1 81 ? 12.178 2.675 -10.317 1.00 89.06 81 GLY A C 1
ATOM 633 O O . GLY A 1 81 ? 12.385 3.631 -9.571 1.00 89.06 81 GLY A O 1
ATOM 634 N N . LYS A 1 82 ? 12.763 1.487 -10.146 1.00 87.38 82 LYS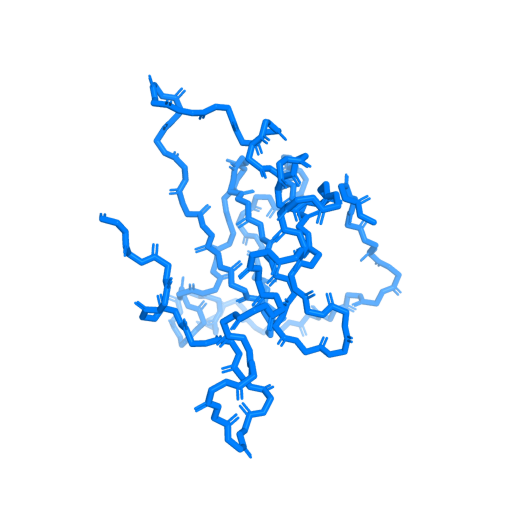 A N 1
ATOM 635 C CA . LYS A 1 82 ? 13.700 1.192 -9.055 1.00 87.38 82 LYS A CA 1
ATOM 636 C C . LYS A 1 82 ? 14.905 2.123 -9.076 1.00 87.38 82 LYS A C 1
ATOM 638 O O . LYS A 1 82 ? 15.239 2.692 -8.046 1.00 87.38 82 LYS A O 1
ATOM 643 N N . MET A 1 83 ? 15.510 2.350 -10.244 1.00 85.38 83 MET A N 1
ATOM 644 C CA . MET A 1 83 ? 16.644 3.267 -10.380 1.00 85.38 83 MET A CA 1
ATOM 645 C C . MET A 1 83 ? 16.281 4.703 -9.973 1.00 85.38 83 MET A C 1
ATOM 647 O O . MET A 1 83 ? 17.071 5.356 -9.298 1.00 85.38 83 MET A O 1
ATOM 651 N N . LEU A 1 84 ? 15.089 5.194 -10.335 1.00 82.38 84 LEU A N 1
ATOM 652 C CA . LEU A 1 84 ? 14.612 6.521 -9.924 1.00 82.38 84 LEU A CA 1
ATOM 653 C C . LEU A 1 84 ? 14.404 6.626 -8.408 1.00 82.38 84 LEU A C 1
ATOM 655 O O . LEU A 1 84 ? 14.732 7.657 -7.821 1.00 82.38 84 LEU A O 1
ATOM 659 N N . ILE A 1 85 ? 13.868 5.575 -7.782 1.00 81.06 85 ILE A N 1
ATOM 660 C CA . ILE A 1 85 ? 13.681 5.507 -6.328 1.00 81.06 85 ILE A CA 1
ATOM 661 C C . ILE A 1 85 ? 15.046 5.490 -5.637 1.00 81.06 85 ILE A C 1
ATOM 663 O O . ILE A 1 85 ? 15.316 6.365 -4.818 1.00 81.06 85 ILE A O 1
ATOM 667 N N . SER A 1 86 ? 15.944 4.588 -6.037 1.00 76.50 86 SER A N 1
ATOM 668 C CA . SER A 1 86 ? 17.283 4.472 -5.451 1.00 76.50 86 SER A CA 1
ATOM 669 C C . SER A 1 86 ? 18.128 5.729 -5.653 1.00 76.50 86 SER A C 1
ATOM 671 O O . SER A 1 86 ? 18.807 6.156 -4.727 1.00 76.50 86 SER A O 1
ATOM 673 N N . ALA A 1 87 ? 18.046 6.396 -6.809 1.00 68.69 87 ALA A N 1
ATOM 674 C CA . ALA A 1 87 ? 18.746 7.664 -7.037 1.00 68.69 87 ALA A CA 1
ATOM 675 C C . ALA A 1 87 ? 18.298 8.776 -6.069 1.00 68.69 87 ALA A C 1
ATOM 677 O O . ALA A 1 87 ? 19.084 9.664 -5.746 1.00 68.69 87 ALA A O 1
ATOM 678 N N . ARG A 1 88 ? 17.050 8.726 -5.584 1.00 63.25 88 ARG A N 1
ATOM 679 C CA . ARG A 1 88 ? 16.511 9.658 -4.581 1.00 63.25 88 ARG A CA 1
ATOM 680 C C . ARG A 1 88 ? 16.797 9.223 -3.139 1.00 63.25 88 ARG A C 1
ATOM 682 O O . ARG A 1 88 ? 16.777 10.070 -2.252 1.00 63.25 88 ARG A O 1
ATOM 689 N N . GLU A 1 89 ? 17.101 7.947 -2.898 1.00 57.59 89 GLU A N 1
ATOM 690 C CA . GLU A 1 89 ? 17.500 7.422 -1.580 1.00 57.59 89 GLU A CA 1
ATOM 691 C C . GLU A 1 89 ? 18.940 7.792 -1.185 1.00 57.59 89 GLU A C 1
ATOM 693 O O . GLU A 1 89 ? 19.241 7.897 0.001 1.00 57.59 89 GLU A O 1
ATOM 698 N N . VAL A 1 90 ? 19.831 8.041 -2.151 1.00 50.66 90 VAL A N 1
ATOM 699 C CA . VAL A 1 90 ? 21.264 8.315 -1.898 1.00 50.66 90 VAL A CA 1
ATOM 700 C C . VAL A 1 90 ? 21.513 9.693 -1.241 1.00 50.66 90 VAL A C 1
ATOM 702 O O . VAL A 1 90 ? 22.623 9.985 -0.806 1.00 50.66 90 VAL A O 1
ATOM 705 N N . GLY A 1 91 ? 20.485 10.538 -1.093 1.00 40.56 91 GLY A N 1
ATOM 706 C CA . GLY A 1 91 ? 20.609 11.913 -0.587 1.00 40.56 91 GLY A CA 1
ATOM 707 C C . GLY A 1 91 ? 20.478 12.140 0.928 1.00 40.56 91 GLY A C 1
ATOM 708 O O . GLY A 1 91 ? 20.573 13.290 1.350 1.00 40.56 91 GLY A O 1
ATOM 709 N N . GLY A 1 92 ? 20.248 11.128 1.774 1.00 36.50 92 GLY A N 1
ATOM 710 C CA . GLY A 1 92 ? 20.040 11.378 3.210 1.00 36.50 92 GLY A CA 1
ATOM 711 C C . GLY A 1 92 ? 20.244 10.160 4.107 1.00 36.50 92 GLY A C 1
ATOM 712 O O . GLY A 1 92 ? 19.692 9.096 3.862 1.00 36.50 92 GLY A O 1
ATOM 713 N N . ILE A 1 93 ? 21.014 10.341 5.182 1.00 37.00 93 ILE A N 1
ATOM 714 C CA . ILE A 1 93 ? 21.547 9.338 6.132 1.00 37.00 93 ILE A CA 1
ATOM 715 C C . ILE A 1 93 ? 20.466 8.620 6.988 1.00 37.00 93 ILE A C 1
ATOM 717 O O . ILE A 1 93 ? 20.756 8.004 8.006 1.00 37.00 93 ILE A O 1
ATOM 721 N N . HIS A 1 94 ? 19.205 8.582 6.561 1.00 40.75 94 HIS A N 1
ATOM 722 C CA . HIS A 1 94 ? 18.180 7.743 7.182 1.00 40.75 94 HIS A CA 1
ATOM 723 C C . HIS A 1 94 ? 17.387 7.013 6.100 1.00 40.75 94 HIS A C 1
ATOM 725 O O . HIS A 1 94 ? 16.785 7.649 5.239 1.00 40.75 94 HIS A O 1
ATOM 731 N N . LYS A 1 95 ? 17.379 5.672 6.158 1.00 47.12 95 LYS A N 1
ATOM 732 C CA . LYS A 1 95 ? 16.657 4.750 5.257 1.00 47.12 95 LYS A CA 1
ATOM 733 C C . LYS A 1 95 ? 15.128 4.858 5.415 1.00 47.12 95 LYS A C 1
ATOM 735 O O . LYS A 1 95 ? 14.453 3.885 5.736 1.00 47.12 95 LYS A O 1
ATOM 740 N N . HIS A 1 96 ? 14.584 6.053 5.230 1.00 48.12 96 HIS A N 1
ATOM 741 C CA . HIS A 1 96 ? 13.161 6.344 5.240 1.00 48.12 96 HIS A CA 1
ATOM 742 C C . HIS A 1 96 ? 12.836 7.139 3.980 1.00 48.12 96 HIS A C 1
ATOM 744 O O . HIS A 1 96 ? 13.091 8.339 3.904 1.00 48.12 96 HIS A O 1
ATOM 750 N N . PHE A 1 97 ? 12.265 6.458 2.987 1.00 50.31 97 PHE A N 1
ATOM 751 C CA . PHE A 1 97 ? 11.735 7.111 1.797 1.00 50.31 97 PHE A CA 1
ATOM 752 C C . PHE A 1 97 ? 10.605 8.064 2.222 1.00 50.31 97 PHE A C 1
ATOM 754 O O . PHE A 1 97 ? 9.546 7.638 2.692 1.00 50.31 97 PHE A O 1
ATOM 761 N N . ASN A 1 98 ? 10.877 9.367 2.159 1.00 48.41 98 ASN A N 1
ATOM 762 C CA . ASN A 1 98 ? 9.987 10.404 2.663 1.00 48.41 98 ASN A CA 1
ATOM 763 C C . ASN A 1 98 ? 8.891 10.702 1.627 1.00 48.41 98 ASN A C 1
ATOM 765 O O . ASN A 1 98 ? 9.176 10.903 0.447 1.00 48.41 98 ASN A O 1
ATOM 769 N N . VAL A 1 99 ? 7.632 10.776 2.070 1.00 54.97 99 VAL A N 1
ATOM 770 C CA . VAL A 1 99 ? 6.457 11.059 1.220 1.00 54.97 99 VAL A CA 1
ATOM 771 C C . VAL A 1 99 ? 6.608 12.387 0.458 1.00 54.97 99 VAL A C 1
ATOM 773 O O . VAL A 1 99 ? 6.082 12.532 -0.645 1.00 54.97 99 VAL A O 1
ATOM 776 N N . GLY A 1 100 ? 7.380 13.343 0.992 1.00 52.12 100 GLY A N 1
ATOM 777 C CA . GLY A 1 100 ? 7.678 14.615 0.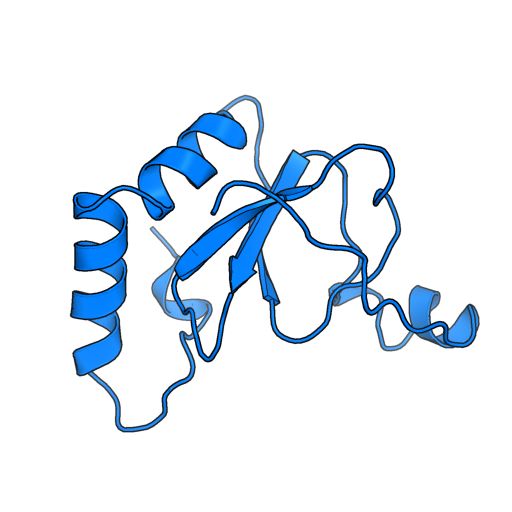323 1.00 52.12 100 GLY A CA 1
ATOM 778 C C . GLY A 1 100 ? 8.391 14.470 -1.028 1.00 52.12 100 GLY A C 1
ATOM 779 O O . GLY A 1 100 ? 8.227 15.321 -1.897 1.00 52.12 100 GLY A O 1
ATOM 780 N N . SER A 1 101 ? 9.110 13.368 -1.250 1.00 52.25 101 SER A N 1
ATOM 781 C CA . SER A 1 101 ? 9.832 13.096 -2.497 1.00 52.25 101 SER A CA 1
ATOM 782 C C . SER A 1 101 ? 8.932 12.577 -3.633 1.00 52.25 101 SER A C 1
ATOM 784 O O . SER A 1 101 ? 9.428 12.376 -4.742 1.00 52.25 101 SER A O 1
ATOM 786 N N . MET A 1 102 ? 7.632 12.353 -3.381 1.00 50.72 102 MET A N 1
ATOM 787 C CA . MET A 1 102 ? 6.645 11.850 -4.356 1.00 50.72 102 MET A CA 1
ATOM 788 C C . MET A 1 102 ? 5.684 12.916 -4.910 1.00 50.72 102 MET A C 1
ATOM 790 O O . MET A 1 102 ? 4.713 12.563 -5.575 1.00 50.72 102 MET A O 1
ATOM 794 N N . LYS A 1 103 ? 5.920 14.209 -4.670 1.00 39.91 103 LYS A N 1
ATOM 795 C CA . LYS A 1 103 ? 5.137 15.266 -5.326 1.00 39.91 103 LYS A CA 1
ATOM 796 C C . LYS A 1 103 ? 5.789 15.668 -6.653 1.00 39.91 103 LYS A C 1
ATOM 798 O O . LYS A 1 103 ? 6.944 16.089 -6.656 1.00 39.91 103 LYS A O 1
ATOM 803 N N . SER A 1 104 ? 5.049 15.517 -7.752 1.00 44.16 104 SER A N 1
ATOM 804 C CA . SER A 1 104 ? 5.209 16.318 -8.974 1.00 44.16 104 SER A CA 1
ATOM 805 C C . SER A 1 104 ? 4.191 17.444 -8.954 1.00 44.16 104 SER A C 1
ATOM 807 O O . SER A 1 104 ? 3.018 17.110 -8.658 1.00 44.16 104 SER A O 1
#

Sequence (104 aa):
PNRINLDKIVYFPRESHETTLSKSILKTGDVVIVRTGNTGTAAVIPNELDDCNCIDLIIAKIKRDQISPEYLAYLLNSDRGKMLISAREVGGIHKHFNVGSMKS

pLDDT: mean 85.93, std 17.78, range [36.5, 98.44]